Protein AF-A0A1D6PAD7-F1 (afdb_monomer_lite)

Radius of gyration: 20.15 Å; chains: 1; bounding box: 43×39×4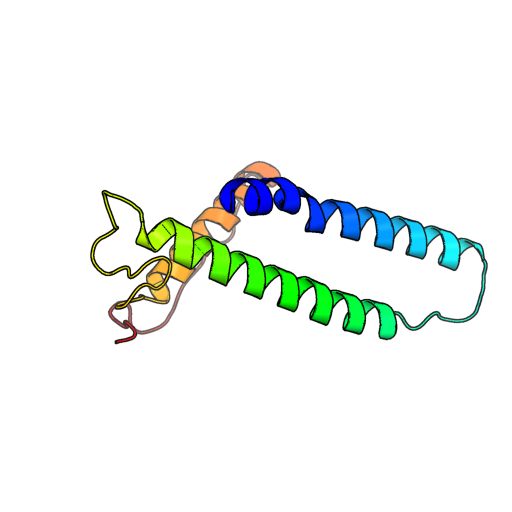8 Å

InterPro domains:
  IPR018955 Branched-chain alpha-ketoacid dehydrogenase kinase/Pyruvate dehydrogenase kinase, N-terminal [PF10436] (2-78)
  IPR036784 Alpha-ketoacid/pyruvate dehydrogenase kinase, N-terminal domain superfamily [G3DSA:1.20.140.20] (1-72)
  IPR036784 Alpha-ketoacid/pyruvate dehydrogenase kinase, N-terminal domain superfamily [SSF69012] (2-67)
  IPR039028 PDK/BCKDK protein kinase [PTHR11947] (1-119)

Structure (mmCIF, N/CA/C/O backbone):
data_AF-A0A1D6PAD7-F1
#
_entry.id   AF-A0A1D6PAD7-F1
#
loop_
_atom_site.group_PDB
_atom_site.id
_atom_site.type_symbol
_atom_site.label_atom_id
_atom_site.label_alt_id
_atom_site.label_comp_id
_atom_site.label_asym_id
_atom_site.label_entity_id
_atom_site.label_seq_id
_atom_site.pdbx_PDB_ins_code
_atom_site.Cartn_x
_atom_site.Cartn_y
_atom_site.Cartn_z
_atom_site.occupancy
_atom_site.B_iso_or_equiv
_atom_site.auth_seq_id
_atom_site.auth_comp_id
_atom_site.auth_asym_id
_atom_site.auth_atom_id
_atom_site.pdbx_PDB_model_num
ATOM 1 N N . MET A 1 1 ? 6.696 22.914 8.566 1.00 74.56 1 MET A N 1
ATOM 2 C CA . MET A 1 1 ? 7.933 22.500 7.858 1.00 74.56 1 MET A CA 1
ATOM 3 C C . MET A 1 1 ? 7.885 21.037 7.400 1.00 74.56 1 MET A C 1
ATOM 5 O O . MET A 1 1 ? 8.108 20.787 6.223 1.00 74.56 1 MET A O 1
ATOM 9 N N . ILE A 1 2 ? 7.524 20.079 8.265 1.00 84.19 2 ILE A N 1
ATOM 10 C CA . ILE A 1 2 ? 7.537 18.638 7.933 1.00 84.19 2 ILE A CA 1
ATOM 11 C C . ILE A 1 2 ? 6.473 18.212 6.895 1.00 84.19 2 ILE A C 1
ATOM 13 O O . ILE A 1 2 ? 6.757 17.401 6.016 1.00 84.19 2 ILE A O 1
ATOM 17 N N . ASN A 1 3 ? 5.296 18.853 6.892 1.00 82.88 3 ASN A N 1
ATOM 18 C CA . ASN A 1 3 ? 4.260 18.636 5.867 1.00 82.88 3 ASN A CA 1
ATOM 19 C C . ASN A 1 3 ? 4.749 18.958 4.448 1.00 82.88 3 ASN A C 1
ATOM 21 O O . ASN A 1 3 ? 4.415 18.252 3.501 1.00 82.88 3 ASN A O 1
ATOM 25 N N . MET A 1 4 ? 5.602 19.977 4.300 1.00 87.69 4 MET A N 1
ATOM 26 C CA . MET A 1 4 ? 6.186 20.324 3.001 1.00 87.69 4 MET A CA 1
ATOM 27 C C . MET A 1 4 ? 7.127 19.230 2.487 1.00 87.69 4 MET A C 1
ATOM 29 O O . MET A 1 4 ? 7.210 19.012 1.282 1.00 87.69 4 MET A O 1
ATOM 33 N N . VAL A 1 5 ? 7.819 18.522 3.389 1.00 86.06 5 VAL A N 1
ATOM 34 C C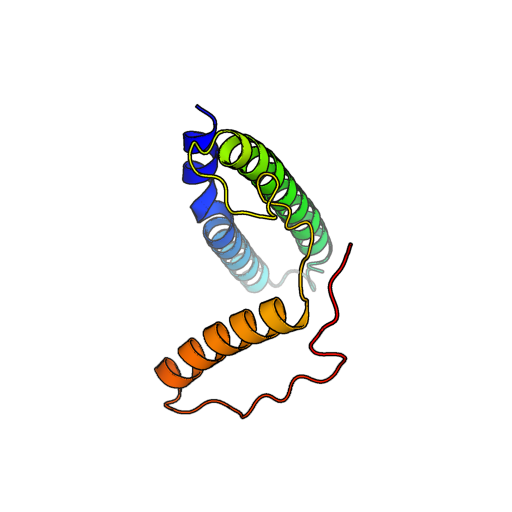A . VAL A 1 5 ? 8.662 17.373 3.023 1.00 86.06 5 VAL A CA 1
ATOM 35 C C . VAL A 1 5 ? 7.800 16.222 2.510 1.00 86.06 5 VAL A C 1
ATOM 37 O O . VAL A 1 5 ? 8.099 15.687 1.445 1.00 86.06 5 VAL A O 1
ATOM 40 N N . LYS A 1 6 ? 6.694 15.908 3.204 1.00 84.62 6 LYS A N 1
ATOM 41 C CA . LYS A 1 6 ? 5.724 14.887 2.771 1.00 84.62 6 LYS A CA 1
ATOM 42 C C . LYS A 1 6 ? 5.224 15.162 1.349 1.00 84.62 6 LYS A C 1
ATOM 44 O O . LYS A 1 6 ? 5.337 14.293 0.493 1.00 84.62 6 LYS A O 1
ATOM 49 N N . VAL A 1 7 ? 4.756 16.386 1.083 1.00 89.12 7 VAL A N 1
ATOM 50 C CA . VAL A 1 7 ? 4.215 16.778 -0.233 1.00 89.12 7 VAL A CA 1
ATOM 51 C C . VAL A 1 7 ? 5.271 16.689 -1.335 1.00 89.12 7 VAL A C 1
ATOM 53 O O . VAL A 1 7 ? 5.004 16.135 -2.400 1.00 89.12 7 VAL A O 1
ATOM 56 N N . ARG A 1 8 ? 6.494 17.173 -1.083 1.00 90.81 8 ARG A N 1
ATOM 57 C CA . ARG A 1 8 ? 7.589 17.123 -2.067 1.00 90.81 8 ARG A CA 1
ATOM 58 C C . ARG A 1 8 ? 7.917 15.694 -2.507 1.00 90.81 8 ARG A C 1
ATOM 60 O O . ARG A 1 8 ? 8.311 15.479 -3.648 1.00 90.81 8 ARG A O 1
ATOM 67 N N . HIS A 1 9 ? 7.764 14.717 -1.614 1.00 91.06 9 HIS A N 1
ATOM 68 C CA . HIS A 1 9 ? 8.121 13.321 -1.872 1.00 91.06 9 HIS A CA 1
ATOM 69 C C . HIS A 1 9 ? 6.994 12.493 -2.519 1.00 91.06 9 HIS A C 1
ATOM 71 O O . HIS A 1 9 ? 7.191 11.300 -2.782 1.00 91.06 9 HIS A O 1
ATOM 77 N N . ASN A 1 10 ? 5.833 13.090 -2.818 1.00 91.19 10 ASN A N 1
ATOM 78 C CA . ASN A 1 10 ? 4.690 12.385 -3.412 1.00 91.19 10 ASN A CA 1
ATOM 79 C C . ASN A 1 10 ? 5.048 11.693 -4.737 1.00 91.19 10 ASN A C 1
ATOM 81 O O . ASN A 1 10 ? 4.696 10.534 -4.936 1.00 91.19 10 ASN A O 1
ATOM 85 N N . ASN A 1 11 ? 5.836 12.353 -5.588 1.00 95.00 11 ASN A N 1
ATOM 86 C CA . ASN A 1 11 ? 6.149 11.860 -6.933 1.00 95.00 11 ASN A CA 1
ATOM 87 C C . ASN A 1 11 ? 7.428 11.013 -7.014 1.00 95.00 11 ASN A C 1
ATOM 89 O O . ASN A 1 11 ? 7.848 10.639 -8.102 1.00 95.00 11 ASN A O 1
ATOM 93 N N . VAL A 1 12 ? 8.059 10.676 -5.886 1.00 95.25 12 VAL A N 1
ATOM 94 C CA . VAL A 1 12 ? 9.319 9.912 -5.893 1.00 95.25 12 VAL A CA 1
ATOM 95 C C . VAL A 1 12 ? 9.155 8.539 -6.553 1.00 95.25 12 VAL A C 1
ATOM 97 O O . VAL A 1 12 ? 9.986 8.159 -7.371 1.00 95.25 12 VAL A O 1
ATOM 100 N N . VAL A 1 13 ? 8.081 7.803 -6.242 1.00 95.00 13 VAL A N 1
ATOM 101 C CA . VAL A 1 13 ? 7.837 6.465 -6.814 1.00 95.00 13 VAL A CA 1
ATOM 102 C C . VAL A 1 13 ? 7.708 6.508 -8.345 1.00 95.00 13 VAL A C 1
ATOM 104 O O . VAL A 1 13 ? 8.499 5.826 -8.997 1.00 95.00 13 VAL A O 1
ATOM 107 N N . PRO A 1 14 ? 6.802 7.312 -8.944 1.00 96.62 14 PRO A N 1
ATOM 108 C CA . PRO A 1 14 ? 6.690 7.374 -10.401 1.00 96.62 14 PRO A CA 1
ATOM 109 C C . PRO A 1 14 ? 7.957 7.917 -11.076 1.00 96.62 14 PRO A C 1
ATOM 111 O O . PRO A 1 14 ? 8.353 7.390 -12.113 1.00 96.62 14 PRO A O 1
ATOM 114 N N . THR A 1 15 ? 8.647 8.902 -10.488 1.00 97.06 15 THR A N 1
ATOM 115 C CA . THR A 1 15 ? 9.908 9.422 -11.048 1.00 97.06 15 THR A CA 1
ATOM 116 C C . THR A 1 15 ? 10.998 8.350 -11.091 1.00 97.06 15 THR A C 1
ATOM 118 O O . THR A 1 15 ? 11.660 8.187 -12.115 1.00 97.06 15 THR A O 1
ATOM 121 N N . MET A 1 16 ? 11.159 7.573 -10.015 1.00 96.94 16 MET A N 1
ATOM 122 C CA . MET A 1 16 ? 12.117 6.464 -9.981 1.00 96.94 16 MET A CA 1
ATOM 123 C C . MET A 1 16 ? 11.749 5.361 -10.976 1.00 96.94 16 MET A C 1
ATOM 125 O O . MET A 1 16 ? 12.625 4.859 -11.677 1.00 96.94 16 MET A O 1
ATOM 129 N N . ALA A 1 17 ? 10.461 5.027 -11.102 1.00 95.94 17 ALA A N 1
ATOM 130 C CA . ALA A 1 17 ? 9.992 4.049 -12.081 1.00 95.94 17 ALA A CA 1
ATOM 131 C C . ALA A 1 17 ? 10.325 4.473 -13.524 1.00 95.94 17 ALA A C 1
ATOM 133 O O . ALA A 1 17 ? 10.802 3.653 -14.311 1.00 95.94 17 ALA A O 1
ATOM 134 N N . LEU A 1 18 ? 10.145 5.757 -13.859 1.00 96.94 18 LEU A N 1
ATOM 135 C CA . LEU A 1 18 ? 10.539 6.311 -15.159 1.00 96.94 18 LEU A CA 1
ATOM 136 C C . LEU A 1 18 ? 12.055 6.227 -15.380 1.00 96.94 18 LEU A C 1
ATOM 138 O O . LEU A 1 18 ? 12.483 5.800 -16.453 1.00 96.94 18 LEU A O 1
ATOM 142 N N . GLY A 1 19 ? 12.860 6.568 -14.370 1.00 95.12 19 GLY A N 1
ATOM 143 C CA . GLY A 1 19 ? 14.321 6.472 -14.444 1.00 95.12 19 GLY A CA 1
ATOM 144 C C . GLY A 1 19 ? 14.807 5.039 -14.680 1.00 95.12 19 GLY A C 1
ATOM 145 O O . GLY A 1 19 ? 15.591 4.788 -15.593 1.00 95.12 19 GLY A O 1
ATOM 146 N N . VAL A 1 20 ? 14.271 4.068 -13.934 1.00 93.12 20 VAL A N 1
ATOM 147 C CA . VAL A 1 20 ? 14.588 2.641 -14.121 1.00 93.12 20 VAL A CA 1
ATOM 148 C C . VAL A 1 20 ? 14.137 2.154 -15.499 1.00 93.12 20 VAL A C 1
ATOM 150 O O . VAL A 1 20 ? 14.852 1.392 -16.150 1.00 93.12 20 VAL A O 1
ATOM 153 N N . GLN A 1 21 ? 12.978 2.602 -15.991 1.00 92.75 21 GLN A N 1
ATOM 154 C CA . GLN A 1 21 ? 12.512 2.252 -17.333 1.00 92.75 21 GLN A CA 1
ATOM 155 C C . GLN A 1 21 ? 13.452 2.788 -18.427 1.00 92.75 21 GLN A C 1
ATOM 157 O O . GLN A 1 21 ? 13.714 2.083 -19.405 1.00 92.75 21 GLN A O 1
ATOM 162 N N . GLN A 1 22 ? 13.953 4.017 -18.283 1.00 93.50 22 GLN A N 1
ATOM 163 C CA . GLN A 1 22 ? 14.923 4.610 -19.210 1.00 93.50 22 GLN A CA 1
ATOM 164 C C . GLN A 1 22 ? 16.245 3.836 -19.191 1.00 93.50 22 GLN A C 1
ATOM 166 O O . GLN A 1 22 ? 16.699 3.399 -20.249 1.00 93.50 22 GLN A O 1
ATOM 171 N N . LEU A 1 23 ? 16.776 3.548 -17.999 1.00 89.62 23 LEU A N 1
ATOM 172 C CA . LEU A 1 23 ? 17.986 2.743 -17.821 1.00 89.62 23 LEU A CA 1
ATOM 173 C C . LEU A 1 23 ? 17.859 1.366 -18.494 1.00 89.62 23 LEU A C 1
ATOM 175 O O . LEU A 1 23 ? 18.730 0.958 -19.262 1.00 89.62 23 LEU A O 1
ATOM 179 N N . LYS A 1 24 ? 16.730 0.673 -18.288 1.00 86.81 24 LYS A N 1
ATOM 180 C CA . LYS A 1 24 ? 16.436 -0.615 -18.941 1.00 86.81 24 LYS A CA 1
ATOM 181 C C . LYS A 1 24 ? 16.463 -0.519 -20.471 1.00 86.81 24 LYS A C 1
ATOM 183 O O . LYS A 1 24 ? 17.014 -1.402 -21.128 1.00 86.81 24 LYS A O 1
ATOM 188 N N . LYS A 1 25 ? 15.893 0.544 -21.051 1.00 87.94 25 LYS A N 1
ATOM 189 C CA . LYS A 1 25 ? 15.880 0.764 -22.511 1.00 87.94 25 LYS A CA 1
ATOM 190 C C . LYS A 1 25 ? 17.287 0.993 -23.073 1.00 87.94 25 LYS A C 1
ATOM 192 O O . LYS A 1 25 ? 17.592 0.488 -24.152 1.00 87.94 25 LYS A O 1
ATOM 197 N N . GLU A 1 26 ? 18.137 1.737 -22.372 1.00 86.88 26 GLU A N 1
ATOM 198 C CA . GLU A 1 26 ? 19.514 2.027 -22.802 1.00 86.88 26 GLU A CA 1
ATOM 199 C C . GLU A 1 26 ? 20.426 0.797 -22.723 1.00 86.88 26 GLU A C 1
ATOM 201 O O . GLU A 1 26 ? 21.156 0.494 -23.674 1.00 86.88 26 GLU A O 1
ATOM 206 N N . LEU A 1 27 ? 20.323 0.034 -21.632 1.00 82.75 27 LEU A N 1
ATOM 207 C CA . LEU A 1 27 ? 21.060 -1.218 -21.459 1.00 82.75 27 LEU A CA 1
ATOM 208 C C . LEU A 1 27 ? 20.645 -2.259 -22.510 1.00 82.75 27 LEU A C 1
ATOM 210 O O . LEU A 1 27 ? 21.509 -2.857 -23.153 1.00 82.75 27 LEU A O 1
ATOM 214 N N . GLY A 1 28 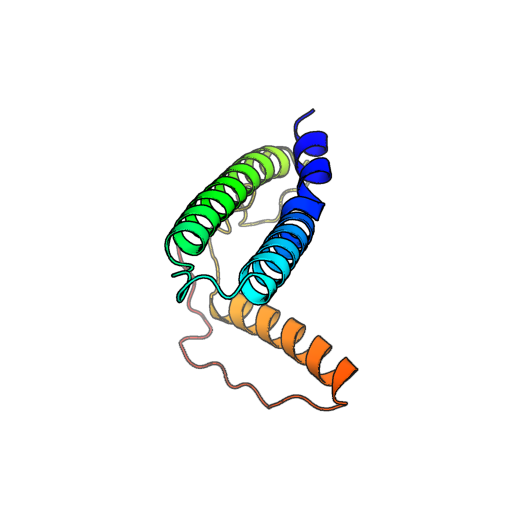? 19.339 -2.401 -22.775 1.00 78.88 28 GLY A N 1
ATOM 215 C CA . GLY A 1 28 ? 18.818 -3.317 -23.797 1.00 78.88 28 GLY A CA 1
ATOM 216 C C . GLY A 1 28 ? 19.265 -2.979 -25.226 1.00 78.88 28 GLY A C 1
ATOM 217 O O . GLY A 1 28 ? 19.514 -3.880 -26.027 1.00 78.88 28 GLY A O 1
ATOM 218 N N . ARG A 1 29 ? 19.442 -1.691 -25.555 1.00 79.31 29 ARG A N 1
ATOM 219 C CA . ARG A 1 29 ? 19.993 -1.255 -26.855 1.00 79.31 29 ARG A CA 1
ATOM 220 C C . ARG A 1 29 ? 21.475 -1.586 -27.017 1.00 79.31 29 ARG A C 1
ATOM 222 O O . ARG A 1 29 ? 21.933 -1.786 -28.138 1.00 79.31 29 ARG A O 1
ATOM 229 N N . SER A 1 30 ? 22.216 -1.657 -25.915 1.00 74.75 30 SER A N 1
ATOM 230 C CA . SER A 1 30 ? 23.675 -1.776 -25.928 1.00 74.75 30 SER A CA 1
ATOM 231 C C . SER A 1 30 ? 24.190 -3.208 -26.160 1.00 74.75 30 SER A C 1
ATOM 233 O O . SER A 1 30 ? 25.403 -3.385 -26.238 1.00 74.75 30 SER A O 1
ATOM 235 N N . ARG A 1 31 ? 23.313 -4.230 -26.263 1.00 62.88 31 ARG A N 1
ATOM 236 C CA . ARG A 1 31 ? 23.646 -5.676 -26.407 1.00 62.88 31 ARG A CA 1
ATOM 237 C C . ARG A 1 31 ? 24.700 -6.206 -25.416 1.00 62.88 31 ARG A C 1
ATOM 239 O O . ARG A 1 31 ? 25.252 -7.287 -25.620 1.00 62.88 31 ARG A O 1
ATOM 246 N N . LYS A 1 32 ? 24.988 -5.473 -24.340 1.00 60.31 32 LYS A N 1
ATOM 247 C CA . LYS A 1 32 ? 25.837 -5.965 -23.259 1.00 60.31 32 LYS A CA 1
ATOM 248 C C . LYS A 1 32 ? 25.041 -7.054 -22.534 1.00 60.31 32 LYS A C 1
ATOM 250 O O . LYS A 1 32 ? 23.883 -6.814 -22.209 1.00 60.31 32 LYS A O 1
ATOM 255 N N . VAL A 1 33 ? 25.670 -8.233 -22.450 1.00 54.81 33 VAL A N 1
ATOM 256 C CA . VAL A 1 33 ? 25.487 -9.424 -21.580 1.00 54.81 33 VAL A CA 1
ATOM 257 C C . VAL A 1 33 ? 24.354 -9.305 -20.546 1.00 54.81 33 VAL A C 1
ATOM 259 O O . VAL A 1 33 ? 24.210 -8.215 -20.005 1.00 54.81 33 VAL A O 1
ATOM 262 N N . PRO A 1 34 ? 23.591 -10.381 -20.227 1.00 59.28 34 PRO A N 1
ATOM 263 C CA . PRO A 1 34 ? 22.425 -10.310 -19.343 1.00 59.28 34 PRO A CA 1
ATOM 264 C C . PRO A 1 34 ? 22.747 -9.497 -18.092 1.00 59.28 34 PRO A C 1
ATOM 266 O O . PRO A 1 34 ? 23.525 -9.927 -17.248 1.00 59.28 34 PRO A O 1
ATOM 269 N N . PHE A 1 35 ? 22.234 -8.270 -18.037 1.00 59.81 35 PHE A N 1
ATOM 270 C CA . PHE A 1 35 ? 22.455 -7.406 -16.894 1.00 59.81 35 PHE A CA 1
ATOM 271 C C . PHE A 1 35 ? 21.536 -7.947 -15.807 1.00 59.81 35 PHE A C 1
ATOM 273 O O . PHE A 1 35 ? 20.313 -7.829 -15.925 1.00 59.81 35 PHE A O 1
ATOM 280 N N . GLU A 1 36 ? 22.102 -8.624 -14.813 1.00 65.81 36 GLU A N 1
ATOM 281 C CA . GLU A 1 36 ? 21.335 -9.060 -13.654 1.00 65.81 36 GLU A CA 1
ATOM 282 C C . GLU A 1 36 ? 20.874 -7.799 -12.922 1.00 65.81 36 GLU A C 1
ATOM 284 O O . GLU A 1 36 ? 21.665 -6.943 -12.527 1.00 65.81 36 GLU A O 1
ATOM 289 N N . PHE A 1 37 ? 19.556 -7.624 -12.831 1.00 75.69 37 PHE A N 1
ATOM 290 C CA . PHE A 1 37 ? 18.953 -6.445 -12.211 1.00 75.69 37 PHE A CA 1
ATOM 291 C C . PHE A 1 37 ? 19.009 -6.508 -10.681 1.00 75.69 37 PHE A C 1
ATOM 293 O O . PHE A 1 37 ? 18.404 -5.662 -10.028 1.00 75.69 37 PHE A O 1
ATOM 300 N N . ASP A 1 38 ? 19.718 -7.478 -10.110 1.00 85.69 38 ASP A N 1
ATOM 301 C CA . ASP A 1 38 ? 19.733 -7.775 -8.681 1.00 85.69 38 ASP A CA 1
ATOM 302 C C . ASP A 1 38 ? 20.234 -6.584 -7.861 1.00 85.69 38 ASP A C 1
ATOM 304 O O . ASP A 1 38 ? 19.589 -6.200 -6.888 1.00 85.69 38 ASP A O 1
ATOM 308 N N . GLU A 1 39 ? 21.283 -5.892 -8.319 1.00 87.38 39 GLU A N 1
ATOM 309 C CA . GLU A 1 39 ? 21.761 -4.659 -7.673 1.00 87.38 39 GLU A CA 1
ATOM 310 C C . GLU A 1 39 ? 20.701 -3.544 -7.689 1.00 87.38 39 GLU A C 1
ATOM 312 O O . GLU A 1 39 ? 20.544 -2.794 -6.722 1.00 87.38 39 GLU A O 1
ATOM 317 N N . ILE A 1 40 ? 19.940 -3.435 -8.785 1.00 89.50 40 ILE A N 1
ATOM 318 C CA . ILE A 1 40 ? 18.858 -2.452 -8.912 1.00 89.50 40 ILE A CA 1
ATOM 319 C C . ILE A 1 40 ? 17.690 -2.844 -8.005 1.00 89.50 40 ILE A C 1
ATOM 321 O O . ILE A 1 40 ? 17.111 -1.969 -7.366 1.00 89.50 40 ILE A O 1
ATOM 325 N N . HIS A 1 41 ? 17.351 -4.128 -7.917 1.00 91.50 41 HIS A N 1
ATOM 326 C CA . HIS A 1 41 ? 16.327 -4.629 -7.006 1.00 91.50 41 HIS A CA 1
ATOM 327 C C . HIS A 1 41 ? 16.702 -4.347 -5.547 1.00 91.50 41 HIS A C 1
ATOM 329 O O . HIS A 1 41 ? 15.931 -3.697 -4.845 1.00 91.50 41 HIS A O 1
ATOM 335 N N . GLU A 1 42 ? 17.917 -4.702 -5.126 1.00 94.50 42 GLU A N 1
ATOM 336 C CA . GLU A 1 42 ? 18.403 -4.458 -3.765 1.00 94.50 42 GLU A CA 1
ATOM 337 C C . GLU A 1 42 ? 18.444 -2.957 -3.427 1.00 94.50 42 GLU A C 1
ATOM 339 O O . GLU A 1 42 ? 18.092 -2.527 -2.322 1.00 94.50 42 GLU A O 1
ATOM 344 N N . PHE A 1 43 ? 18.857 -2.126 -4.388 1.00 94.62 43 PHE A N 1
ATOM 345 C CA . PHE A 1 43 ? 18.800 -0.677 -4.241 1.00 94.62 43 PHE A CA 1
ATOM 346 C C . PHE A 1 43 ? 17.360 -0.185 -4.053 1.00 94.62 43 PHE A C 1
ATOM 348 O O . PHE A 1 43 ? 17.102 0.590 -3.128 1.00 94.62 43 PHE A O 1
ATOM 355 N N . LEU A 1 44 ? 16.425 -0.615 -4.907 1.00 96.19 44 LEU A N 1
ATOM 356 C CA . LEU A 1 44 ? 15.030 -0.173 -4.853 1.00 96.19 44 LEU A CA 1
ATOM 357 C C . LEU A 1 44 ? 14.344 -0.625 -3.563 1.00 96.19 44 LEU A C 1
ATOM 359 O O . LEU A 1 44 ? 13.605 0.168 -2.979 1.00 96.19 44 LEU A O 1
ATOM 363 N N . ASP A 1 45 ? 14.635 -1.829 -3.075 1.00 96.50 45 ASP A N 1
ATOM 364 C CA . ASP A 1 45 ? 14.099 -2.332 -1.812 1.00 96.50 45 ASP A CA 1
ATOM 365 C C . ASP A 1 45 ? 14.553 -1.462 -0.638 1.00 96.50 45 ASP A C 1
ATOM 367 O O . ASP A 1 45 ? 13.725 -0.957 0.127 1.00 96.50 45 ASP A O 1
ATOM 371 N N . ARG A 1 46 ? 15.860 -1.180 -0.528 1.00 97.56 46 ARG A N 1
ATOM 372 C CA . ARG A 1 46 ? 16.390 -0.288 0.519 1.00 97.56 46 ARG A CA 1
ATOM 373 C C . ARG A 1 46 ? 15.848 1.133 0.387 1.00 97.56 46 ARG A C 1
ATOM 375 O O . ARG A 1 46 ? 15.471 1.753 1.385 1.00 97.56 46 ARG A O 1
ATOM 382 N N . PHE A 1 47 ? 15.782 1.645 -0.838 1.00 97.38 47 PHE A N 1
ATOM 383 C CA . PHE A 1 47 ? 15.285 2.984 -1.130 1.00 97.38 47 PHE A CA 1
ATOM 384 C C . PHE A 1 47 ? 13.811 3.143 -0.733 1.00 97.38 47 PHE A C 1
ATOM 386 O O . PHE A 1 47 ? 13.456 4.079 -0.009 1.00 97.38 47 PHE A O 1
ATOM 393 N N . TYR A 1 48 ? 12.943 2.220 -1.154 1.00 97.31 48 TYR A N 1
ATOM 394 C CA . TYR A 1 48 ? 11.519 2.290 -0.843 1.00 97.31 48 TYR A CA 1
ATOM 395 C C . TYR A 1 48 ? 11.222 1.944 0.616 1.00 97.31 48 TYR A C 1
ATOM 397 O O . TYR A 1 48 ? 10.356 2.595 1.200 1.00 97.31 48 TYR A O 1
ATOM 405 N N . MET A 1 49 ? 11.981 1.047 1.254 1.00 97.50 49 MET A N 1
ATOM 406 C CA . MET A 1 49 ? 11.863 0.792 2.694 1.00 97.50 49 MET A CA 1
ATOM 407 C C . MET A 1 49 ? 12.223 2.030 3.528 1.00 97.50 49 MET A C 1
ATOM 409 O O . MET A 1 49 ? 11.487 2.407 4.447 1.00 97.50 49 MET A O 1
ATOM 413 N N . SER A 1 50 ? 13.312 2.722 3.171 1.00 96.94 50 SER A N 1
ATOM 414 C CA . SER A 1 50 ? 13.698 3.988 3.805 1.00 96.94 50 SER A CA 1
ATOM 415 C C . SER A 1 50 ? 12.611 5.053 3.623 1.00 96.94 50 SER A C 1
ATOM 417 O O . SER A 1 50 ? 12.204 5.714 4.582 1.00 96.94 50 SER A O 1
ATOM 419 N N . ARG A 1 51 ? 12.055 5.172 2.409 1.00 94.94 51 ARG A N 1
ATOM 420 C CA . ARG A 1 51 ? 10.962 6.109 2.118 1.00 94.94 51 ARG A CA 1
ATOM 421 C C . ARG A 1 51 ? 9.701 5.805 2.928 1.00 94.94 51 ARG A C 1
ATOM 423 O O . ARG A 1 51 ? 9.118 6.738 3.481 1.00 94.94 51 ARG A O 1
ATOM 430 N N . ILE A 1 52 ? 9.276 4.540 2.988 1.00 96.00 52 ILE A N 1
ATOM 431 C CA . ILE A 1 52 ? 8.116 4.102 3.780 1.00 96.00 52 ILE A CA 1
ATOM 432 C C . ILE A 1 52 ? 8.332 4.477 5.249 1.00 96.00 52 ILE A C 1
ATOM 434 O O . ILE A 1 52 ? 7.471 5.124 5.841 1.00 96.00 52 ILE A O 1
ATOM 438 N N . SER A 1 53 ? 9.514 4.184 5.797 1.00 96.56 53 SER A N 1
ATOM 439 C CA . SER A 1 53 ? 9.880 4.519 7.179 1.00 96.56 53 SER A CA 1
ATOM 440 C C . SER A 1 53 ? 9.801 6.023 7.463 1.00 96.56 53 SER A C 1
ATOM 442 O O . SER A 1 53 ? 9.156 6.444 8.422 1.00 96.56 53 SER A O 1
ATOM 444 N N . ILE A 1 54 ? 10.390 6.862 6.603 1.00 94.50 54 ILE A N 1
ATOM 445 C CA . ILE A 1 54 ? 10.343 8.326 6.756 1.00 94.50 54 ILE A CA 1
ATOM 446 C C . ILE A 1 54 ? 8.899 8.839 6.684 1.00 94.50 54 ILE A C 1
ATOM 448 O O . ILE A 1 54 ? 8.501 9.685 7.485 1.00 94.50 54 ILE A O 1
ATOM 452 N N . HIS A 1 55 ? 8.095 8.328 5.748 1.00 93.19 55 HIS A N 1
ATOM 453 C CA . HIS A 1 55 ? 6.689 8.712 5.620 1.00 93.19 55 HIS A CA 1
ATOM 454 C C . HIS A 1 55 ? 5.862 8.282 6.836 1.00 93.19 55 HIS A C 1
ATOM 456 O O . HIS A 1 55 ? 5.004 9.053 7.263 1.00 93.19 55 HIS A O 1
ATOM 462 N N . MET A 1 56 ? 6.143 7.109 7.412 1.00 95.69 56 MET A N 1
ATOM 463 C CA . MET A 1 56 ? 5.503 6.636 8.638 1.00 95.69 56 MET A CA 1
ATOM 464 C C . MET A 1 56 ? 5.827 7.557 9.819 1.00 95.69 56 MET A C 1
ATOM 466 O O . MET A 1 56 ? 4.914 8.015 10.497 1.00 95.69 56 MET A O 1
ATOM 470 N N . LEU A 1 57 ? 7.100 7.914 10.023 1.00 95.75 57 LEU A N 1
ATOM 471 C CA . LEU A 1 57 ? 7.518 8.806 11.114 1.00 95.75 57 LEU A CA 1
ATOM 472 C C . LEU A 1 57 ? 6.932 10.219 10.978 1.00 95.75 57 LEU A C 1
ATOM 474 O O . LEU A 1 57 ? 6.399 10.769 11.943 1.00 95.75 57 LEU A O 1
ATOM 478 N N . ILE A 1 58 ? 6.993 10.804 9.776 1.00 94.31 58 ILE A N 1
ATOM 479 C CA . ILE A 1 58 ? 6.390 12.117 9.502 1.00 94.31 58 ILE A CA 1
ATOM 480 C C . ILE A 1 58 ? 4.875 12.049 9.695 1.00 94.31 58 ILE A C 1
ATOM 482 O O . ILE A 1 58 ? 4.294 12.929 10.327 1.00 94.31 58 ILE A O 1
ATOM 486 N N . GLY A 1 59 ? 4.236 11.017 9.145 1.00 93.62 59 GLY A N 1
ATOM 487 C CA . GLY A 1 59 ? 2.798 10.812 9.232 1.00 93.62 59 GLY A CA 1
ATOM 488 C C . GLY A 1 59 ? 2.325 10.664 10.674 1.00 93.62 59 GLY A C 1
ATOM 489 O O . GLY A 1 59 ? 1.395 11.360 11.067 1.00 93.62 59 GLY A O 1
ATOM 490 N N . GLN A 1 60 ? 3.023 9.855 11.471 1.00 95.56 60 GLN A N 1
ATOM 491 C CA . GLN A 1 60 ? 2.759 9.682 12.895 1.00 95.56 60 GLN A CA 1
ATOM 492 C C . GLN A 1 60 ? 2.860 11.010 13.642 1.00 95.56 60 GLN A C 1
ATOM 494 O O . GLN A 1 60 ? 1.940 11.380 14.366 1.00 95.56 60 GLN A O 1
ATOM 499 N N . HIS A 1 61 ? 3.951 11.756 13.443 1.00 94.06 61 HIS A N 1
ATOM 500 C CA . HIS A 1 61 ? 4.139 13.047 14.100 1.00 94.06 61 HIS A CA 1
ATOM 501 C C . HIS A 1 61 ? 3.021 14.035 13.748 1.00 94.06 61 HIS A C 1
ATOM 503 O O . HIS A 1 61 ? 2.509 14.716 14.629 1.00 94.06 61 HIS A O 1
ATOM 509 N N . VAL A 1 62 ? 2.623 14.103 12.475 1.00 92.38 62 VAL A N 1
ATOM 510 C CA . VAL A 1 62 ? 1.546 14.995 12.023 1.00 92.38 62 VAL A CA 1
ATOM 511 C C . VAL A 1 62 ? 0.199 14.578 12.610 1.00 92.38 62 VAL A C 1
ATOM 513 O O . VAL A 1 62 ? -0.505 15.429 13.142 1.00 92.38 62 VAL A O 1
ATOM 516 N N . ALA A 1 63 ? -0.140 13.289 12.556 1.00 94.00 63 ALA A N 1
ATOM 517 C CA . ALA A 1 63 ? -1.420 12.771 13.035 1.00 94.00 63 ALA A CA 1
ATOM 518 C C . ALA A 1 63 ? -1.585 12.902 14.560 1.00 94.00 63 ALA A C 1
ATOM 520 O O . ALA A 1 63 ? -2.683 13.155 15.039 1.00 94.00 63 ALA A O 1
ATOM 521 N N . LEU A 1 64 ? -0.495 12.813 15.332 1.00 95.44 64 LEU A N 1
ATOM 522 C CA . LEU A 1 64 ? -0.524 13.055 16.782 1.00 95.44 64 LEU A CA 1
ATOM 523 C C . LEU A 1 64 ? -0.886 14.500 17.165 1.00 95.44 64 LEU A C 1
ATOM 525 O O . LEU A 1 64 ? -1.276 14.739 18.303 1.00 95.44 64 LEU A O 1
ATOM 529 N N . HIS A 1 65 ? -0.745 15.455 16.243 1.00 93.94 65 HIS A N 1
ATOM 530 C CA . HIS A 1 65 ? -1.115 16.856 16.458 1.00 93.94 65 HIS A CA 1
ATOM 531 C C . HIS A 1 65 ? -2.474 17.211 15.836 1.00 93.94 65 HIS A C 1
ATOM 533 O O . HIS A 1 65 ? -2.816 18.393 15.766 1.00 93.94 65 HIS A O 1
ATOM 539 N N . ASP A 1 66 ? -3.243 16.224 15.362 1.00 91.81 66 ASP A N 1
ATOM 540 C CA . ASP A 1 66 ? -4.595 16.468 14.869 1.00 91.81 66 ASP A CA 1
ATOM 541 C C . ASP A 1 66 ? -5.502 16.899 16.041 1.00 91.81 66 ASP A C 1
ATOM 543 O O . ASP A 1 66 ? -5.605 16.169 17.031 1.00 91.81 66 ASP A O 1
ATOM 547 N N . PRO A 1 67 ? -6.168 18.070 15.976 1.00 93.62 67 PRO A N 1
ATOM 548 C CA . PRO A 1 67 ? -7.098 18.499 17.020 1.00 93.62 67 PRO A CA 1
ATOM 549 C C . PRO A 1 67 ? -8.341 17.603 17.144 1.00 93.62 67 PRO A C 1
ATOM 551 O O . PRO A 1 67 ? -9.086 17.738 18.116 1.00 93.62 67 PRO A O 1
ATOM 554 N N . LYS A 1 68 ? -8.607 16.728 16.166 1.00 93.75 68 LYS A N 1
ATOM 555 C CA . LYS A 1 68 ? -9.746 15.804 16.140 1.00 93.75 68 LYS A CA 1
ATOM 556 C C . LYS A 1 68 ? -9.269 14.383 15.812 1.00 93.75 68 LYS A C 1
ATOM 558 O O . LYS A 1 68 ? -9.561 13.885 14.725 1.00 93.75 68 LYS A O 1
ATOM 563 N N . PRO A 1 69 ? -8.547 13.721 16.732 1.00 92.25 69 PRO A N 1
ATOM 564 C CA . PRO A 1 69 ? -8.037 12.382 16.483 1.00 92.25 69 PRO A CA 1
ATOM 565 C C . PRO A 1 69 ? -9.184 11.377 16.346 1.00 92.25 69 PRO A C 1
ATOM 567 O O . PRO A 1 69 ? -10.211 11.473 17.024 1.00 92.25 69 PRO A O 1
ATOM 570 N N . GLU A 1 70 ? -8.987 10.388 15.482 1.00 91.75 70 GLU A N 1
ATOM 571 C CA . GLU A 1 70 ? -9.920 9.278 15.333 1.00 91.75 70 GLU A CA 1
ATOM 572 C C . GLU A 1 70 ? -9.926 8.404 16.606 1.00 91.75 70 GLU A C 1
ATOM 574 O O . GLU A 1 70 ? -8.859 8.034 17.112 1.00 91.75 70 GLU A O 1
ATOM 579 N N . PRO A 1 71 ? -11.102 8.052 17.161 1.00 92.81 71 PRO A N 1
ATOM 580 C CA . PRO A 1 71 ? -11.179 7.181 18.329 1.00 92.81 71 PRO A CA 1
ATOM 581 C C . PRO A 1 71 ? -10.537 5.814 18.071 1.00 92.81 71 PRO A C 1
ATOM 583 O O . PRO A 1 71 ? -10.836 5.153 17.084 1.00 92.81 71 PRO A O 1
ATOM 586 N N . GLY A 1 72 ? -9.696 5.345 18.996 1.00 92.00 72 GLY A N 1
ATOM 587 C CA . GLY A 1 72 ? -9.002 4.061 18.834 1.00 92.00 72 GLY A CA 1
ATOM 588 C C . GLY A 1 72 ? -7.806 4.111 17.876 1.00 92.00 72 GLY A C 1
ATOM 589 O O . GLY A 1 72 ? -7.288 3.061 17.495 1.00 92.00 72 GLY A O 1
ATOM 590 N N . VAL A 1 73 ? -7.336 5.309 17.520 1.00 94.81 73 VAL A N 1
ATOM 591 C CA . VAL A 1 73 ? -6.120 5.508 16.731 1.00 94.81 73 VAL A CA 1
ATOM 592 C C . VAL A 1 73 ? -5.162 6.435 17.479 1.00 94.81 73 VAL A C 1
ATOM 594 O O . VAL A 1 73 ? -5.540 7.500 17.961 1.00 94.81 73 VAL A O 1
ATOM 597 N N . ILE A 1 74 ? -3.894 6.033 17.578 1.00 95.50 74 ILE A N 1
ATOM 598 C CA . ILE A 1 74 ? -2.804 6.848 18.119 1.00 95.50 74 ILE A CA 1
ATOM 599 C C . ILE A 1 74 ? -1.903 7.262 16.955 1.00 95.50 74 ILE A C 1
ATOM 601 O O . ILE A 1 74 ? -1.037 6.506 16.506 1.00 95.50 74 ILE A O 1
ATOM 605 N N . GLY A 1 75 ? -2.109 8.480 16.453 1.00 95.12 75 GLY A N 1
ATOM 606 C CA . GLY A 1 75 ? -1.461 8.960 15.234 1.00 95.12 75 GLY A CA 1
ATOM 607 C C . GLY A 1 75 ? -1.957 8.183 14.012 1.00 95.12 75 GLY A C 1
ATOM 608 O O . GLY A 1 75 ? -3.066 8.413 13.554 1.00 95.12 75 GLY A O 1
ATOM 609 N N . LEU A 1 76 ? -1.137 7.272 13.490 1.00 95.19 76 LEU A N 1
ATOM 610 C CA . LEU A 1 76 ? -1.462 6.360 12.386 1.00 95.19 76 LEU A CA 1
ATOM 611 C C . LEU A 1 76 ? -1.625 4.898 12.835 1.00 95.19 76 LEU A C 1
ATOM 613 O O . LEU A 1 76 ? -1.807 4.017 11.998 1.00 95.19 76 LEU A O 1
ATOM 617 N N . ILE A 1 77 ? -1.517 4.616 14.135 1.00 96.00 77 ILE A N 1
ATOM 618 C CA . ILE A 1 77 ? -1.581 3.256 14.680 1.00 96.00 77 ILE A CA 1
ATOM 619 C C . ILE A 1 77 ? -2.988 3.006 15.221 1.00 96.00 77 ILE A C 1
ATOM 621 O O . ILE A 1 77 ? -3.385 3.619 16.210 1.00 96.00 77 ILE A O 1
ATOM 625 N N . ASN A 1 78 ? -3.731 2.095 14.594 1.00 95.19 78 ASN A N 1
ATOM 626 C CA . ASN A 1 78 ? -5.017 1.625 15.106 1.00 95.19 78 ASN A CA 1
ATOM 627 C C . ASN A 1 78 ? -4.778 0.573 16.201 1.00 95.19 78 ASN A C 1
ATOM 629 O O . ASN A 1 78 ? -4.164 -0.459 15.933 1.00 95.19 78 ASN A O 1
ATOM 633 N N . ILE A 1 79 ? -5.262 0.839 17.417 1.00 95.06 79 ILE A N 1
ATOM 634 C CA . ILE A 1 79 ? -5.049 -0.026 18.592 1.00 95.06 79 ILE A CA 1
ATOM 635 C C . ILE A 1 79 ? -6.033 -1.200 18.673 1.00 95.06 79 ILE A C 1
ATOM 637 O O . ILE A 1 79 ? -5.963 -1.984 19.601 1.00 95.06 79 ILE A O 1
ATOM 641 N N . ARG A 1 80 ? -7.004 -1.297 17.760 1.00 94.44 80 ARG A N 1
ATOM 642 C CA . ARG A 1 80 ? -7.953 -2.419 17.669 1.00 94.44 80 ARG A CA 1
ATOM 643 C C . ARG A 1 80 ? -8.244 -2.763 16.213 1.00 94.44 80 ARG A C 1
ATOM 645 O O . ARG A 1 80 ? -9.396 -2.797 15.780 1.00 94.44 80 ARG A O 1
ATOM 652 N N . LEU A 1 81 ? -7.184 -2.960 15.433 1.00 95.12 81 LEU A N 1
ATOM 653 C CA . LEU A 1 81 ? -7.291 -3.194 13.995 1.00 95.12 81 LEU A CA 1
ATOM 654 C C . LEU A 1 81 ? -7.980 -4.532 13.705 1.00 95.12 81 LEU A C 1
ATOM 656 O O . LEU A 1 81 ? -7.522 -5.576 14.171 1.00 95.12 81 LEU A O 1
ATOM 660 N N . SER A 1 82 ? -9.032 -4.501 12.883 1.00 95.12 82 SER A N 1
ATOM 661 C CA . SER A 1 82 ? -9.657 -5.695 12.307 1.00 95.12 82 SER A CA 1
ATOM 662 C C . SER A 1 82 ? -9.046 -6.002 10.934 1.00 95.12 82 SER A C 1
ATOM 664 O O . SER A 1 82 ? -9.234 -5.224 9.993 1.00 95.12 82 SER A O 1
ATOM 666 N N . PRO A 1 83 ? -8.347 -7.139 10.760 1.00 95.44 83 PRO A N 1
ATOM 667 C CA . PRO A 1 83 ? -7.799 -7.527 9.461 1.00 95.44 83 PRO A CA 1
ATOM 668 C C . PRO A 1 83 ? -8.877 -7.730 8.395 1.00 95.44 83 PRO A C 1
ATOM 670 O O . PRO A 1 83 ? -8.635 -7.434 7.227 1.00 95.44 83 PRO A O 1
ATOM 673 N N . ILE A 1 84 ? -10.071 -8.194 8.792 1.00 95.25 84 ILE A N 1
ATOM 674 C CA . ILE A 1 84 ? -11.201 -8.387 7.872 1.00 95.25 84 ILE A CA 1
ATOM 675 C C . ILE A 1 84 ? -11.618 -7.043 7.274 1.00 95.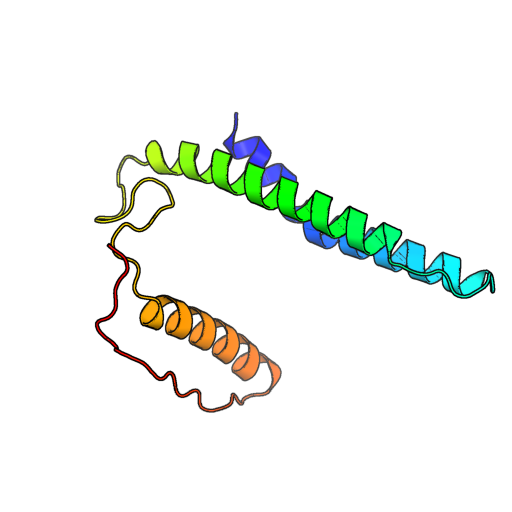25 84 ILE A C 1
ATOM 677 O O . ILE A 1 84 ? -11.758 -6.948 6.059 1.00 95.25 84 ILE A O 1
ATOM 681 N N . GLN A 1 85 ? -11.750 -6.000 8.098 1.00 93.88 85 GLN A N 1
ATOM 682 C CA . GLN A 1 85 ? -12.129 -4.666 7.620 1.00 93.88 85 GLN A CA 1
ATOM 683 C C . GLN A 1 85 ? -11.083 -4.086 6.660 1.00 93.88 85 GLN A C 1
ATOM 685 O O . GLN A 1 85 ? -11.437 -3.540 5.617 1.00 93.88 85 GLN A O 1
ATOM 690 N N . VAL A 1 86 ? -9.790 -4.251 6.968 1.00 95.31 86 VAL A N 1
ATOM 691 C CA . VAL A 1 86 ? -8.699 -3.807 6.082 1.00 95.31 86 VAL A CA 1
ATOM 692 C C . VAL A 1 86 ? -8.741 -4.547 4.744 1.00 95.31 86 VAL A C 1
ATOM 694 O O . VAL A 1 86 ? -8.625 -3.926 3.688 1.00 95.31 86 VAL A O 1
ATOM 697 N N . ALA A 1 87 ? -8.935 -5.866 4.776 1.00 96.25 87 ALA A N 1
ATOM 698 C CA . ALA A 1 87 ? -9.041 -6.675 3.570 1.00 96.25 87 ALA A CA 1
ATOM 699 C C . ALA A 1 87 ? -10.271 -6.289 2.734 1.00 96.25 87 ALA A C 1
ATOM 701 O O . ALA A 1 87 ? -10.150 -6.147 1.521 1.00 96.25 87 ALA A O 1
ATOM 702 N N . GLN A 1 88 ? -11.428 -6.074 3.368 1.00 95.25 88 GLN A N 1
ATOM 703 C CA . GLN A 1 88 ? -12.661 -5.642 2.703 1.00 95.25 88 GLN A CA 1
ATOM 704 C C . GLN A 1 88 ? -12.473 -4.308 1.980 1.00 95.25 88 GLN A C 1
ATOM 706 O O . GLN A 1 88 ? -12.733 -4.242 0.781 1.00 95.25 88 GLN A O 1
ATOM 711 N N . ALA A 1 89 ? -11.936 -3.293 2.663 1.00 96.06 89 ALA A N 1
ATOM 712 C CA . ALA A 1 89 ? -11.676 -1.987 2.062 1.00 96.06 89 ALA A CA 1
ATOM 713 C C . ALA A 1 89 ? -10.732 -2.090 0.849 1.00 96.06 89 ALA A C 1
ATOM 715 O O . ALA A 1 89 ? -11.029 -1.568 -0.224 1.00 96.06 89 ALA A O 1
ATOM 716 N N . ALA A 1 90 ? -9.636 -2.850 0.971 1.00 97.19 90 ALA A N 1
ATOM 717 C CA . ALA A 1 90 ? -8.712 -3.070 -0.143 1.00 97.19 90 ALA A CA 1
ATOM 718 C C . ALA A 1 90 ? -9.374 -3.805 -1.327 1.00 97.19 90 ALA A C 1
ATOM 720 O O . ALA A 1 90 ? -9.089 -3.514 -2.492 1.00 97.19 90 ALA A O 1
ATOM 721 N N . CYS A 1 91 ? -10.268 -4.754 -1.041 1.00 97.19 91 CYS A N 1
ATOM 722 C CA . CYS A 1 91 ? -11.029 -5.476 -2.058 1.00 97.19 91 CYS A CA 1
ATOM 723 C C . CYS A 1 91 ? -12.039 -4.570 -2.772 1.00 97.19 91 CYS A C 1
ATOM 725 O O . CYS A 1 91 ? -12.197 -4.681 -3.987 1.00 97.19 91 CYS A O 1
ATOM 727 N N . GLU A 1 92 ? -12.703 -3.671 -2.046 1.00 96.50 92 GLU A N 1
ATOM 728 C CA . GLU A 1 92 ? -13.625 -2.681 -2.609 1.00 96.50 92 GLU A CA 1
ATOM 729 C C . GLU A 1 92 ? -12.899 -1.693 -3.529 1.00 96.50 92 GLU A C 1
ATOM 731 O O . GLU A 1 92 ? -13.350 -1.464 -4.657 1.00 96.50 92 GLU A O 1
ATOM 736 N N . ASP A 1 93 ? -11.731 -1.197 -3.113 1.00 97.25 93 ASP A N 1
ATOM 737 C CA . ASP A 1 93 ? -10.881 -0.330 -3.933 1.00 97.25 93 ASP A CA 1
ATOM 738 C C . ASP A 1 93 ? -10.451 -1.027 -5.233 1.00 97.25 93 ASP A C 1
ATOM 740 O O . ASP A 1 93 ? -10.608 -0.481 -6.331 1.00 97.25 93 ASP A O 1
ATOM 744 N N . ALA A 1 94 ? -9.959 -2.267 -5.137 1.00 97.50 94 ALA A N 1
ATOM 745 C CA . ALA A 1 94 ? -9.561 -3.056 -6.302 1.00 97.50 94 ALA A CA 1
ATOM 746 C C . ALA A 1 94 ? -10.750 -3.341 -7.234 1.00 97.50 94 ALA A C 1
ATOM 748 O O . ALA A 1 94 ? -10.643 -3.183 -8.453 1.00 97.50 94 ALA A O 1
ATOM 749 N N . ARG A 1 95 ? -11.909 -3.702 -6.669 1.00 97.50 95 ARG A N 1
ATOM 750 C CA . ARG A 1 95 ? -13.147 -3.942 -7.417 1.00 97.50 95 ARG A CA 1
ATOM 751 C C . ARG A 1 95 ? -13.607 -2.690 -8.160 1.00 97.50 95 ARG A C 1
ATOM 753 O O . ARG A 1 95 ? -13.994 -2.803 -9.319 1.00 97.50 95 ARG A O 1
ATOM 760 N N . SER A 1 96 ? -13.529 -1.513 -7.539 1.00 97.38 96 SER A N 1
ATOM 761 C CA . SER A 1 96 ? -13.859 -0.231 -8.177 1.00 97.38 96 SER A CA 1
ATOM 762 C C . SER A 1 96 ? -12.995 0.030 -9.416 1.00 97.38 96 SER A C 1
ATOM 764 O O . SER A 1 96 ? -13.509 0.386 -10.480 1.00 97.38 96 SER A O 1
ATOM 766 N N . VAL A 1 97 ? -11.685 -0.230 -9.323 1.00 97.81 97 VAL A N 1
ATOM 767 C CA . VAL A 1 97 ? -10.771 -0.135 -10.473 1.00 97.81 97 VAL A CA 1
ATOM 768 C C .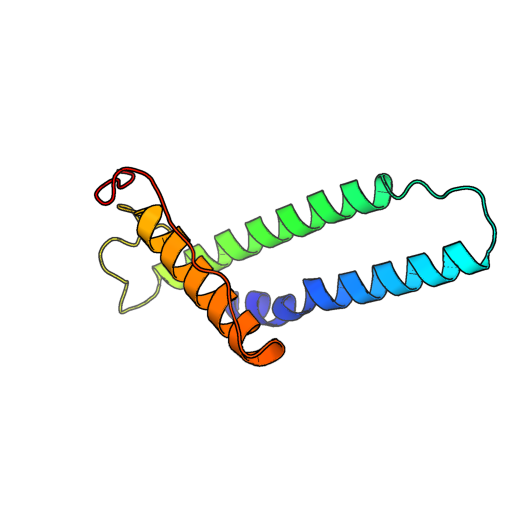 VAL A 1 97 ? -11.149 -1.146 -11.559 1.00 97.81 97 VAL A C 1
ATOM 770 O O . VAL A 1 97 ? -11.267 -0.763 -12.719 1.00 97.81 97 VAL A O 1
ATOM 773 N N . CYS A 1 98 ? -11.402 -2.409 -11.206 1.00 98.00 98 CYS A N 1
ATOM 774 C CA . CYS A 1 98 ? -11.793 -3.434 -12.176 1.00 98.00 98 CYS A CA 1
ATOM 775 C C . CYS A 1 98 ? -13.108 -3.106 -12.894 1.00 98.00 98 CYS A C 1
ATOM 777 O O . CYS A 1 98 ? -13.170 -3.205 -14.116 1.00 98.00 98 CYS A O 1
ATOM 779 N N . LEU A 1 99 ? -14.137 -2.668 -12.165 1.00 97.56 99 LEU A N 1
ATOM 780 C CA . LEU A 1 99 ? -15.425 -2.290 -12.749 1.00 97.56 99 LEU A CA 1
ATOM 781 C C . LEU A 1 99 ? -15.287 -1.114 -13.717 1.00 97.56 99 LEU A C 1
ATOM 783 O O . LEU A 1 99 ? -15.960 -1.092 -14.744 1.00 97.56 99 LEU A O 1
ATOM 787 N N . ARG A 1 100 ? -14.401 -0.157 -13.423 1.00 97.69 100 ARG A N 1
ATOM 788 C CA . ARG A 1 100 ? -14.136 0.966 -14.327 1.00 97.69 100 ARG A CA 1
ATOM 789 C C . ARG A 1 100 ? -13.452 0.524 -15.622 1.00 97.69 100 ARG 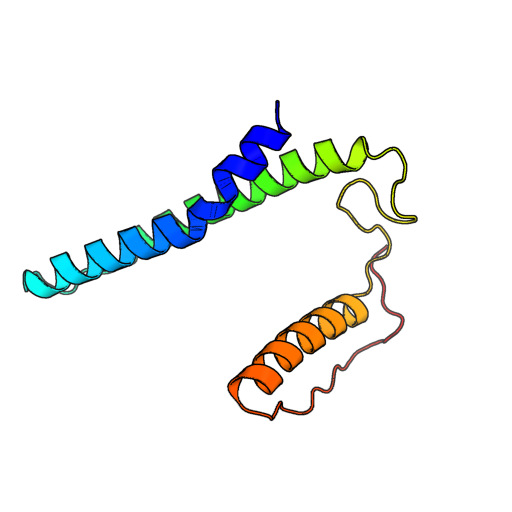A C 1
ATOM 791 O O . ARG A 1 100 ? -13.847 0.989 -16.684 1.00 97.69 100 ARG A O 1
ATOM 798 N N . GLU A 1 101 ? -12.442 -0.341 -15.540 1.00 97.81 101 GLU A N 1
ATOM 799 C CA . GLU A 1 101 ? -11.645 -0.737 -16.714 1.00 97.81 101 GLU A CA 1
ATOM 800 C C . GLU A 1 101 ? -12.293 -1.867 -17.534 1.00 97.81 101 GLU A C 1
ATOM 802 O O . GLU A 1 101 ? -12.180 -1.895 -18.757 1.00 97.81 101 GLU A O 1
ATOM 807 N N . TYR A 1 102 ? -12.976 -2.802 -16.873 1.00 97.12 102 TYR A N 1
ATOM 808 C CA . TYR A 1 102 ? -13.448 -4.056 -17.473 1.00 97.12 102 TYR A CA 1
ATOM 809 C C . TYR A 1 102 ? -14.964 -4.261 -17.370 1.00 97.12 102 TYR A C 1
ATOM 811 O O . TYR A 1 102 ? -15.461 -5.305 -17.796 1.00 97.12 102 TYR A O 1
ATOM 819 N N . VAL A 1 103 ? -15.708 -3.315 -16.776 1.00 96.94 103 VAL A N 1
ATOM 820 C CA . VAL A 1 103 ? -17.174 -3.398 -16.558 1.00 96.94 103 VAL A CA 1
ATOM 821 C C . VAL A 1 103 ? -17.586 -4.627 -15.726 1.00 96.94 103 VAL A C 1
ATOM 823 O O . VAL A 1 103 ? -18.752 -4.992 -15.626 1.00 96.94 103 VAL A O 1
ATOM 826 N N . SER A 1 104 ? -16.615 -5.291 -15.107 1.00 97.06 104 SER A N 1
ATOM 827 C CA . SER A 1 104 ? -16.797 -6.505 -14.327 1.00 97.06 104 SER A CA 1
ATOM 828 C C . SER A 1 104 ? -15.688 -6.615 -13.289 1.00 97.06 104 SER A C 1
ATOM 830 O O . SER A 1 104 ? -14.601 -6.054 -13.437 1.00 97.06 104 SER A O 1
ATOM 832 N N . ALA A 1 105 ? -15.980 -7.327 -12.210 1.00 97.69 105 ALA A N 1
ATOM 833 C CA . ALA A 1 105 ? -15.013 -7.660 -11.183 1.00 97.69 105 ALA A CA 1
ATOM 834 C C . ALA A 1 105 ? -15.378 -9.022 -10.588 1.00 97.69 105 ALA A C 1
ATOM 836 O O . ALA A 1 105 ? -16.566 -9.337 -10.499 1.00 97.69 105 ALA A O 1
ATOM 837 N N . PRO A 1 106 ? -14.386 -9.824 -10.180 1.00 96.50 106 PRO A N 1
ATOM 838 C CA . PRO A 1 106 ? -14.649 -11.117 -9.570 1.00 96.50 106 PRO A CA 1
ATOM 839 C C . PRO A 1 106 ? -15.371 -10.972 -8.227 1.00 96.50 106 PRO A C 1
ATOM 841 O O . PRO A 1 106 ? -15.266 -9.946 -7.539 1.00 96.50 106 PRO A O 1
ATOM 844 N N . ASP A 1 107 ? -16.067 -12.034 -7.833 1.00 95.06 107 ASP A N 1
ATOM 845 C CA . ASP A 1 107 ? -16.552 -12.195 -6.468 1.00 95.06 107 ASP A CA 1
ATOM 846 C C . ASP A 1 107 ? -15.392 -12.512 -5.525 1.00 95.06 107 ASP A C 1
ATOM 848 O O . ASP A 1 107 ? -14.492 -13.287 -5.853 1.00 95.06 107 ASP A O 1
ATOM 852 N N . ILE A 1 108 ? -15.403 -11.881 -4.351 1.00 94.38 108 ILE A N 1
ATOM 853 C CA . ILE A 1 108 ? -14.345 -12.005 -3.353 1.00 94.38 108 ILE A CA 1
ATOM 854 C C . ILE A 1 108 ? -14.970 -12.531 -2.070 1.00 94.38 108 ILE A C 1
ATOM 856 O O . ILE A 1 108 ? -15.853 -11.895 -1.498 1.00 94.38 108 ILE A O 1
ATOM 860 N N . ASN A 1 109 ? -14.469 -13.677 -1.616 1.00 94.19 109 ASN A N 1
ATOM 861 C CA . ASN A 1 109 ? -14.841 -14.288 -0.348 1.00 94.19 109 ASN A CA 1
ATOM 862 C C . ASN A 1 109 ? -13.656 -14.175 0.614 1.00 94.19 109 ASN A C 1
ATOM 864 O O . ASN A 1 109 ? -12.570 -14.676 0.322 1.00 94.19 109 ASN A O 1
ATOM 868 N N . ILE A 1 110 ? -13.867 -13.513 1.751 1.00 93.25 110 ILE A N 1
ATOM 869 C CA . ILE A 1 110 ? -12.869 -13.369 2.816 1.00 93.25 110 ILE A CA 1
ATOM 870 C C . ILE A 1 110 ? -13.245 -14.341 3.934 1.00 93.25 110 ILE A C 1
ATOM 872 O O . ILE A 1 110 ? -14.381 -14.337 4.404 1.00 93.25 110 ILE A O 1
ATOM 876 N N . TYR A 1 111 ? -12.291 -15.174 4.346 1.00 93.31 111 TYR A N 1
ATOM 877 C CA . TYR A 1 111 ? -12.485 -16.206 5.365 1.00 93.31 111 TYR A CA 1
ATOM 878 C C . TYR A 1 111 ? -11.685 -15.882 6.629 1.00 93.31 111 TYR A C 1
ATOM 880 O O . TYR A 1 111 ? -10.629 -15.256 6.557 1.00 93.31 111 TYR A O 1
ATOM 888 N N . GLY A 1 112 ? -12.173 -16.351 7.778 1.00 90.38 112 GLY A N 1
ATOM 889 C CA . GLY A 1 112 ? -11.557 -16.137 9.087 1.00 90.38 112 GLY A CA 1
ATOM 890 C C . GLY A 1 112 ? -12.596 -15.788 10.149 1.00 90.38 112 GLY A C 1
ATOM 891 O O . GLY A 1 112 ? -13.797 -15.882 9.900 1.00 90.38 112 GLY A O 1
ATOM 892 N N . ASP A 1 113 ? -12.129 -15.389 11.330 1.00 93.44 113 ASP A N 1
ATOM 893 C CA . ASP A 1 113 ? -12.996 -14.850 12.378 1.00 93.44 113 ASP A CA 1
ATOM 894 C C . ASP A 1 113 ? -13.329 -13.374 12.071 1.00 93.44 113 ASP A C 1
ATOM 896 O O . ASP A 1 113 ? -12.424 -12.532 12.092 1.00 93.44 113 ASP A O 1
ATOM 900 N N . PRO A 1 114 ? -14.603 -13.031 11.793 1.00 90.19 114 PRO A N 1
ATOM 901 C CA . PRO A 1 114 ? -15.007 -11.661 11.481 1.00 90.19 114 PRO A CA 1
ATOM 902 C C . PRO A 1 114 ? -14.863 -10.692 12.653 1.00 90.19 114 PRO A C 1
ATOM 904 O O . PRO A 1 114 ? -14.811 -9.485 12.429 1.00 90.19 114 PRO A O 1
ATOM 907 N N . ASN A 1 115 ? -14.768 -11.200 13.882 1.00 93.06 115 ASN A N 1
ATOM 908 C CA . ASN A 1 115 ? -14.621 -10.385 15.082 1.00 93.06 115 ASN A CA 1
ATOM 909 C C . ASN A 1 115 ? -13.164 -10.284 15.550 1.00 93.06 115 ASN A C 1
ATOM 911 O O . ASN A 1 115 ? -12.900 -9.654 16.574 1.00 93.06 115 ASN A O 1
ATOM 915 N N . PHE A 1 116 ? -12.216 -10.885 14.824 1.00 94.88 116 PHE A N 1
ATOM 916 C CA . PHE A 1 116 ? -10.812 -10.838 15.204 1.00 94.88 116 PHE A CA 1
ATOM 917 C C . PHE A 1 116 ? -10.259 -9.414 15.088 1.00 94.88 116 PHE A C 1
ATOM 919 O O . PHE A 1 116 ? -10.314 -8.780 14.028 1.00 94.88 116 PHE A O 1
ATOM 926 N N . THR A 1 117 ? -9.672 -8.941 16.184 1.00 94.62 117 THR A N 1
ATOM 927 C CA . THR A 1 117 ? -8.946 -7.674 16.259 1.00 94.62 117 THR A CA 1
ATOM 928 C C . THR A 1 117 ? -7.635 -7.876 16.998 1.00 94.62 117 THR A C 1
ATOM 930 O O . THR A 1 117 ? -7.598 -8.592 18.001 1.00 94.62 117 THR A O 1
ATOM 933 N N . PHE A 1 118 ? -6.573 -7.212 16.548 1.00 89.56 118 PHE A N 1
ATOM 934 C CA . PHE A 1 118 ? -5.356 -7.115 17.351 1.00 89.56 118 PHE A CA 1
ATOM 935 C C . PHE A 1 118 ? -5.609 -6.251 18.604 1.00 89.56 118 PHE A C 1
ATOM 937 O O . PHE A 1 118 ? -6.435 -5.338 18.524 1.00 89.56 118 PHE A O 1
ATOM 944 N N . PRO A 1 119 ? -4.977 -6.571 19.749 1.00 74.00 119 PRO A N 1
ATOM 945 C CA . PRO A 1 119 ? -5.079 -5.782 20.977 1.00 74.00 119 PRO A CA 1
ATOM 946 C C . PRO A 1 119 ? -4.375 -4.423 20.895 1.00 74.00 119 PRO A C 1
ATOM 948 O O . PRO A 1 119 ? -3.501 -4.249 20.011 1.00 74.00 119 PRO A O 1
#

Sequence (119 aa):
MINMVKVRHNNVVPTMALGVQQLKKELGRSRKVPFEFDEIHEFLDRFYMSRISIHMLIGQHVALHDPKPEPGVIGLINIRLSPIQVAQAACEDARSVCLREYVSAPDINIYGDPNFTFP

pLDDT: mean 91.31, std 8.79, range [54.81, 98.0]

Secondary structure (DSSP, 8-state):
-HHHHHHHTTTHHHHHHHHHHHHHHHHHHTT-S---THHHHHHHHHHHHHHHHHHHHHHHHHHTT-SSPPTTEETTEETT--HHHHHHHHHHHHHHHHHHHHS--------S-TT----

Organism: Zea mays (NCBI:txid4577)

Foldseek 3Di:
DLVVVVVVCPCVVVVVVVVVVVVVVVVVVVPPDPDDCVVVVVVVVVVVVVVVVSNVVSQQVVQCPPPDHDPQDRRPDRQWDQPVVVVVVVQVVVQVVCCVPPVDDDDDDDDDPRRDTHD